Protein AF-A0A8X6TQ72-F1 (afdb_monomer)

Organism: Nephila pilipes (NCBI:txid299642)

Solvent-accessible surface area (backbone atoms only — not comparable to full-atom values): 2936 Å² total; per-residue (Å²): 115,70,72,57,57,56,50,53,52,54,31,57,57,38,49,69,45,91,49,67,67,53,21,49,50,24,51,52,52,47,54,56,55,69,70,39,90,80,72,69,81,58,73,80,73,72,75,116

Mean predicted aligned error: 6.56 Å

Sequence (48 aa):
MASVSYHIANLLEKMTSSDKDFRFMATNDLMVELQKDSIKLDDDSERK

Radius of gyration: 12.57 Å; Cα contacts (8 Å, |Δi|>4): 22; chains: 1; bounding box: 26×25×29 Å

pLDDT: mean 83.45, std 14.88, range [51.88, 97.88]

Foldseek 3Di:
DVVLVVVLVVLVVQCPDPDPVSVVVSVVVNVVSVPPPPDDDDPVVVPD

Structure (mmCIF, N/CA/C/O backbone):
data_AF-A0A8X6TQ72-F1
#
_entry.id   AF-A0A8X6TQ72-F1
#
loop_
_atom_site.group_PDB
_atom_site.id
_atom_site.type_symbol
_atom_site.label_atom_id
_atom_site.label_alt_id
_atom_site.label_comp_id
_atom_site.label_asym_id
_atom_site.label_entity_id
_atom_site.label_seq_id
_atom_site.pdbx_PDB_ins_code
_atom_site.Cartn_x
_atom_site.Cartn_y
_atom_site.Cartn_z
_atom_site.occupancy
_atom_site.B_iso_or_equiv
_atom_site.auth_seq_id
_atom_site.auth_comp_id
_atom_site.auth_asym_id
_atom_site.auth_atom_id
_atom_site.pdbx_PDB_model_num
ATOM 1 N N . MET A 1 1 ? -16.702 1.555 5.347 1.00 52.78 1 MET A N 1
ATOM 2 C CA . MET A 1 1 ? -15.491 0.722 5.525 1.00 52.78 1 MET A CA 1
ATOM 3 C C . MET A 1 1 ? -14.999 0.108 4.214 1.00 52.78 1 MET A C 1
ATOM 5 O O . MET A 1 1 ? -13.809 0.197 3.973 1.00 52.78 1 MET A O 1
ATOM 9 N N . ALA A 1 2 ? -15.868 -0.373 3.310 1.00 55.75 2 ALA A N 1
ATOM 10 C CA . ALA A 1 2 ? -15.442 -0.953 2.022 1.00 55.75 2 ALA A CA 1
ATOM 11 C C . ALA A 1 2 ? -14.520 -0.054 1.161 1.00 55.75 2 ALA A C 1
ATOM 13 O O . ALA A 1 2 ? -13.553 -0.539 0.590 1.00 55.75 2 ALA A O 1
ATOM 14 N N . SER A 1 3 ? -14.765 1.262 1.098 1.00 61.25 3 SER A N 1
ATOM 15 C CA . SER A 1 3 ? -13.978 2.180 0.250 1.00 61.25 3 SER A CA 1
ATOM 16 C C . SER A 1 3 ? -12.496 2.294 0.635 1.00 61.25 3 SER A C 1
ATOM 18 O O . SER A 1 3 ? -11.669 2.505 -0.247 1.00 61.25 3 SER A O 1
ATOM 20 N N . VAL A 1 4 ? -12.153 2.176 1.923 1.00 64.56 4 VAL A N 1
ATOM 21 C CA . VAL A 1 4 ? -10.756 2.275 2.396 1.00 64.56 4 VAL A CA 1
ATOM 22 C C . VAL A 1 4 ? -10.018 0.968 2.113 1.00 64.56 4 VAL A C 1
ATOM 24 O O . VAL A 1 4 ? -8.878 0.986 1.656 1.00 64.56 4 VAL A O 1
ATOM 27 N N . SER A 1 5 ? -10.702 -0.168 2.277 1.00 67.25 5 SER A N 1
ATOM 28 C CA . SER A 1 5 ? -10.168 -1.494 1.951 1.00 67.25 5 SER A CA 1
ATOM 29 C C . SER A 1 5 ? -9.737 -1.594 0.482 1.00 67.25 5 SER A C 1
ATOM 31 O O . SER A 1 5 ? -8.649 -2.090 0.198 1.00 67.25 5 SER A O 1
ATOM 33 N N . TYR A 1 6 ? -10.532 -1.050 -0.449 1.00 80.12 6 TYR A N 1
ATOM 34 C CA . TYR A 1 6 ? -10.162 -0.998 -1.871 1.00 80.12 6 TYR A CA 1
ATOM 35 C C . TYR A 1 6 ? -8.987 -0.054 -2.158 1.00 80.12 6 TYR A C 1
ATOM 37 O O . TYR A 1 6 ? -8.199 -0.310 -3.068 1.00 80.12 6 TYR A O 1
ATOM 45 N N . HIS A 1 7 ? -8.845 1.030 -1.390 1.00 85.44 7 HIS A N 1
ATOM 46 C CA . HIS A 1 7 ? -7.734 1.962 -1.561 1.00 85.44 7 HIS A CA 1
ATOM 47 C C . HIS A 1 7 ? -6.396 1.327 -1.162 1.00 85.44 7 HIS A C 1
ATOM 49 O O . HIS A 1 7 ? -5.448 1.363 -1.946 1.00 85.44 7 HIS A O 1
ATOM 55 N N . ILE A 1 8 ? -6.341 0.674 0.003 1.00 89.00 8 ILE A N 1
ATOM 56 C CA . ILE A 1 8 ? -5.134 -0.015 0.481 1.00 89.00 8 ILE A CA 1
ATOM 57 C C . ILE A 1 8 ? -4.761 -1.176 -0.448 1.00 89.00 8 ILE A C 1
ATOM 59 O O . ILE A 1 8 ? -3.592 -1.313 -0.798 1.00 89.00 8 ILE A O 1
ATOM 63 N N . ALA A 1 9 ? -5.736 -1.963 -0.917 1.00 90.38 9 ALA A N 1
ATOM 64 C CA . ALA A 1 9 ? -5.485 -3.040 -1.879 1.00 90.38 9 ALA A CA 1
ATOM 65 C C . ALA A 1 9 ? -4.793 -2.529 -3.160 1.00 90.38 9 ALA A C 1
ATOM 67 O O . ALA A 1 9 ? -3.795 -3.097 -3.598 1.00 90.38 9 ALA A O 1
ATOM 68 N N . ASN A 1 10 ? -5.252 -1.398 -3.704 1.00 92.69 10 ASN A N 1
ATOM 69 C CA . ASN A 1 10 ? -4.644 -0.773 -4.881 1.00 92.69 10 ASN A CA 1
ATOM 70 C C . ASN A 1 10 ? -3.209 -0.274 -4.616 1.00 92.69 10 ASN A C 1
ATOM 72 O O . ASN A 1 10 ? -2.340 -0.367 -5.483 1.00 92.69 10 ASN A O 1
ATOM 76 N N . LEU A 1 11 ? -2.931 0.257 -3.419 1.00 95.19 11 LEU A N 1
ATOM 77 C CA . LEU A 1 11 ? -1.568 0.644 -3.038 1.00 95.19 11 LEU A CA 1
ATOM 78 C C . LEU A 1 11 ? -0.644 -0.579 -2.965 1.00 95.19 11 LEU A C 1
ATOM 80 O O . LEU A 1 11 ? 0.461 -0.538 -3.507 1.00 95.19 11 LEU A O 1
ATOM 84 N N . LEU A 1 12 ? -1.117 -1.684 -2.381 1.00 94.88 12 LEU A N 1
ATOM 85 C CA . LEU A 1 12 ? -0.360 -2.936 -2.284 1.00 94.88 12 LEU A CA 1
ATOM 86 C C . LEU A 1 12 ? -0.015 -3.517 -3.663 1.00 94.88 12 LEU A C 1
ATOM 88 O O . LEU A 1 12 ? 1.121 -3.937 -3.878 1.00 94.88 12 LEU A O 1
ATOM 92 N N . GLU A 1 13 ? -0.941 -3.480 -4.623 1.00 95.50 13 GLU A N 1
ATOM 93 C CA . GLU A 1 13 ? -0.661 -3.899 -6.004 1.00 95.50 13 GLU A CA 1
ATOM 94 C C . GLU A 1 13 ? 0.453 -3.048 -6.631 1.00 95.50 13 GLU A C 1
ATOM 96 O O . GLU A 1 13 ? 1.422 -3.577 -7.185 1.00 95.50 13 GLU A O 1
ATOM 101 N N . LYS A 1 14 ? 0.382 -1.720 -6.476 1.00 96.69 14 LYS A N 1
ATOM 102 C CA . LYS A 1 14 ? 1.378 -0.783 -7.023 1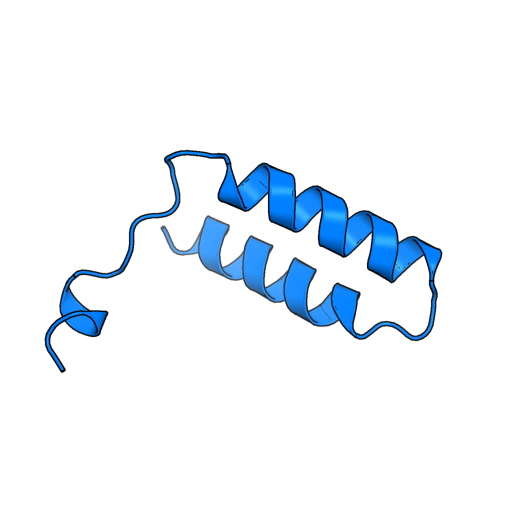.00 96.69 14 LYS A CA 1
ATOM 103 C C . LYS A 1 14 ? 2.764 -0.927 -6.393 1.00 96.69 14 LYS A C 1
ATOM 105 O O . LYS A 1 14 ? 3.759 -0.659 -7.068 1.00 96.69 14 LYS A O 1
ATOM 110 N N . MET A 1 15 ? 2.862 -1.400 -5.150 1.00 96.31 15 MET A N 1
ATOM 111 C CA . MET A 1 15 ? 4.149 -1.697 -4.505 1.00 96.31 15 MET A CA 1
ATOM 112 C C . MET A 1 15 ? 4.910 -2.852 -5.174 1.00 96.31 15 MET A C 1
ATOM 114 O O . MET A 1 15 ? 6.120 -2.968 -4.987 1.00 96.31 15 MET A O 1
ATOM 118 N N . THR A 1 16 ? 4.240 -3.667 -5.994 1.00 95.81 16 THR A N 1
ATOM 119 C CA . THR A 1 16 ? 4.873 -4.741 -6.783 1.00 95.81 16 THR A CA 1
ATOM 120 C C . THR A 1 16 ? 5.312 -4.297 -8.182 1.00 95.81 16 THR A C 1
ATOM 122 O O . THR A 1 16 ? 5.922 -5.077 -8.912 1.00 95.81 16 THR A O 1
ATOM 125 N N . SER A 1 17 ? 5.044 -3.039 -8.558 1.00 97.38 17 SER A N 1
ATOM 126 C CA . SER A 1 17 ? 5.432 -2.483 -9.857 1.00 97.38 17 SER A CA 1
ATOM 127 C C . SER A 1 17 ? 6.937 -2.615 -10.104 1.00 97.38 17 SER A C 1
ATOM 129 O O . SER A 1 17 ? 7.746 -2.442 -9.193 1.00 97.38 17 SER A O 1
ATOM 131 N N . SER A 1 18 ? 7.348 -2.856 -11.350 1.00 96.75 18 SER A N 1
ATOM 132 C CA . SER A 1 18 ? 8.763 -2.837 -11.749 1.00 96.75 18 SER A CA 1
ATOM 133 C C . SER A 1 18 ? 9.379 -1.436 -11.681 1.00 96.75 18 SER A C 1
ATOM 135 O O . SER A 1 18 ? 10.593 -1.298 -11.512 1.00 96.75 18 SER A O 1
ATOM 137 N N . ASP A 1 19 ? 8.551 -0.395 -11.748 1.00 97.88 19 ASP A N 1
ATOM 138 C CA . ASP A 1 19 ? 8.977 0.999 -11.683 1.00 97.88 19 ASP A CA 1
ATOM 139 C C . ASP A 1 19 ? 9.233 1.440 -10.231 1.00 97.88 19 ASP A C 1
ATOM 141 O O . ASP A 1 19 ? 8.365 1.355 -9.358 1.00 97.88 19 ASP A O 1
ATOM 145 N N . LYS A 1 20 ? 10.456 1.913 -9.974 1.00 96.94 20 LYS A N 1
ATOM 146 C CA . LYS A 1 20 ? 10.917 2.328 -8.644 1.00 96.94 20 LYS A CA 1
ATOM 147 C C . LYS A 1 20 ? 10.116 3.504 -8.090 1.00 96.94 20 LYS A C 1
ATOM 149 O O . LYS A 1 20 ? 9.837 3.519 -6.892 1.00 96.94 20 LYS A O 1
ATOM 154 N N . ASP A 1 21 ? 9.763 4.467 -8.929 1.00 96.81 21 ASP A N 1
ATOM 155 C CA . ASP A 1 21 ? 9.105 5.692 -8.489 1.00 96.81 21 ASP A CA 1
ATOM 156 C C . ASP A 1 21 ? 7.641 5.399 -8.147 1.00 96.81 21 ASP A C 1
ATOM 158 O O . ASP A 1 21 ? 7.144 5.862 -7.119 1.00 96.81 21 ASP A O 1
ATOM 162 N N . PHE A 1 22 ? 6.986 4.510 -8.905 1.00 94.69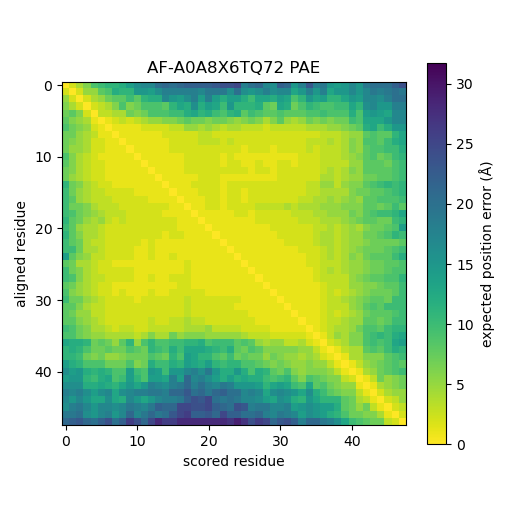 22 PHE A N 1
ATOM 163 C CA . PHE A 1 22 ? 5.665 3.991 -8.535 1.00 94.69 22 PHE A CA 1
ATOM 164 C C . PHE A 1 22 ? 5.679 3.232 -7.208 1.00 94.69 22 PHE A C 1
ATOM 166 O O . PHE A 1 22 ? 4.802 3.465 -6.375 1.00 94.69 22 PHE A O 1
ATOM 173 N N . ARG A 1 23 ? 6.673 2.363 -6.976 1.00 97.31 23 ARG A N 1
ATOM 174 C C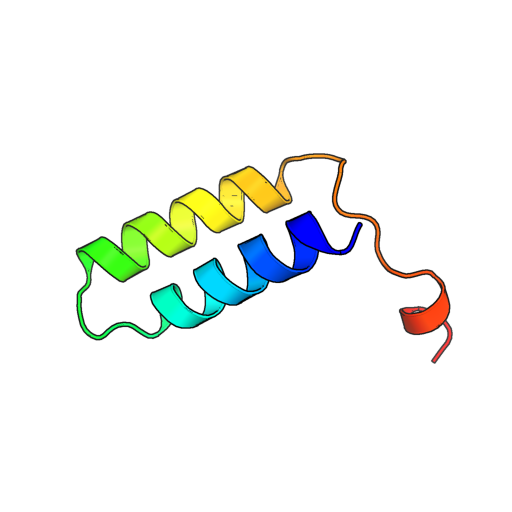A . ARG A 1 23 ? 6.794 1.660 -5.688 1.00 97.31 23 ARG A CA 1
ATOM 175 C C . ARG A 1 23 ? 7.013 2.629 -4.532 1.00 97.31 23 ARG A C 1
ATOM 177 O O . ARG A 1 23 ? 6.406 2.459 -3.477 1.00 97.31 23 ARG A O 1
ATOM 184 N N . PHE A 1 24 ? 7.868 3.634 -4.723 1.00 97.56 24 PHE A N 1
ATOM 185 C CA . PHE A 1 24 ? 8.150 4.636 -3.699 1.00 97.56 24 PHE A CA 1
ATOM 186 C C . PHE A 1 24 ? 6.896 5.445 -3.351 1.00 97.56 24 PHE A C 1
ATOM 188 O O . PHE A 1 24 ? 6.550 5.538 -2.174 1.00 97.56 24 PHE A O 1
ATOM 195 N N . MET A 1 25 ? 6.175 5.948 -4.360 1.00 97.56 25 MET A N 1
ATOM 196 C CA . MET A 1 25 ? 4.905 6.654 -4.156 1.00 97.56 25 MET A CA 1
ATOM 197 C C . MET A 1 25 ? 3.880 5.769 -3.437 1.00 97.56 25 MET A C 1
ATOM 199 O O . MET A 1 25 ? 3.338 6.177 -2.416 1.00 97.56 25 MET A O 1
ATOM 203 N N . ALA A 1 26 ? 3.684 4.528 -3.895 1.00 97.50 26 ALA A N 1
ATOM 204 C CA . ALA A 1 26 ? 2.722 3.609 -3.288 1.00 97.50 26 ALA A CA 1
ATOM 205 C C . ALA A 1 26 ? 3.059 3.268 -1.826 1.00 97.50 26 ALA A C 1
ATOM 207 O O . ALA A 1 26 ? 2.163 3.185 -0.990 1.00 97.50 26 ALA A O 1
ATOM 208 N N . THR A 1 27 ? 4.348 3.115 -1.504 1.00 96.62 27 THR A N 1
ATOM 209 C CA . THR A 1 27 ? 4.804 2.845 -0.130 1.00 96.62 27 THR A CA 1
ATOM 210 C C . THR A 1 27 ? 4.595 4.061 0.773 1.00 96.62 27 THR A C 1
ATOM 212 O O . THR A 1 27 ? 4.158 3.914 1.914 1.00 96.62 27 THR A O 1
ATOM 215 N N . ASN A 1 28 ? 4.883 5.265 0.268 1.00 97.38 28 ASN A N 1
ATOM 216 C CA . ASN A 1 28 ? 4.675 6.506 1.008 1.00 97.38 28 ASN A CA 1
ATOM 217 C C . ASN A 1 28 ? 3.186 6.745 1.299 1.00 97.38 28 ASN A C 1
ATOM 219 O O . ASN A 1 28 ? 2.818 7.004 2.443 1.00 97.38 28 ASN A O 1
ATOM 223 N N . ASP A 1 29 ? 2.331 6.594 0.287 1.00 95.25 29 ASP A N 1
ATOM 224 C CA . ASP A 1 29 ? 0.883 6.766 0.432 1.00 95.25 29 ASP A CA 1
ATOM 225 C C . ASP A 1 29 ? 0.289 5.725 1.391 1.00 95.25 29 ASP A C 1
ATOM 227 O O . ASP A 1 29 ? -0.552 6.064 2.224 1.00 95.25 29 ASP A O 1
ATOM 231 N N . LEU A 1 30 ? 0.773 4.4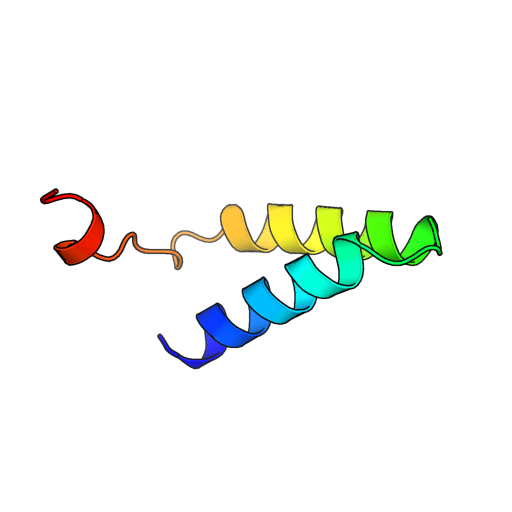75 1.345 1.00 94.12 30 LEU A N 1
ATOM 232 C CA . LEU A 1 30 ? 0.358 3.434 2.286 1.00 94.12 30 LEU A CA 1
ATOM 233 C C . LEU A 1 30 ? 0.717 3.807 3.727 1.00 94.12 30 LEU A C 1
ATOM 235 O O . LEU A 1 30 ? -0.115 3.661 4.618 1.00 94.12 30 LEU A O 1
ATOM 239 N N . MET A 1 31 ? 1.930 4.311 3.964 1.00 93.12 31 MET A N 1
ATOM 240 C CA . MET A 1 31 ? 2.355 4.745 5.296 1.00 93.12 31 MET A CA 1
ATOM 241 C C . MET A 1 31 ? 1.465 5.874 5.830 1.00 93.12 31 MET A C 1
ATOM 243 O O . MET A 1 31 ? 1.066 5.834 6.992 1.00 93.12 31 MET A O 1
ATOM 247 N N . VAL A 1 32 ? 1.111 6.841 4.981 1.00 92.75 32 VAL A N 1
ATOM 248 C CA . VAL A 1 32 ? 0.191 7.927 5.346 1.00 92.75 32 VAL A CA 1
ATOM 249 C C . VAL A 1 32 ? -1.207 7.389 5.659 1.00 92.75 32 VAL A C 1
ATOM 251 O O . VAL A 1 32 ? -1.819 7.829 6.629 1.00 92.75 32 VAL A O 1
ATOM 254 N N . GLU A 1 33 ? -1.722 6.435 4.881 1.00 89.00 33 GLU A N 1
ATOM 255 C CA . GLU A 1 33 ? -3.042 5.840 5.128 1.00 89.00 33 GLU A CA 1
ATOM 256 C C . GLU A 1 33 ? -3.074 5.042 6.438 1.00 89.00 33 GLU A C 1
ATOM 258 O O . GLU A 1 33 ? -4.039 5.143 7.191 1.00 89.00 33 GLU A O 1
ATOM 263 N N . LEU A 1 34 ? -1.998 4.313 6.747 1.00 87.25 34 LEU A N 1
ATOM 264 C CA . LEU A 1 34 ? -1.845 3.564 7.999 1.00 87.25 34 LEU A CA 1
ATOM 265 C C . LEU A 1 34 ? -1.748 4.465 9.237 1.00 87.25 34 LEU A C 1
ATOM 267 O O . LEU A 1 34 ? -2.121 4.045 10.328 1.00 87.25 34 LEU A O 1
ATOM 271 N N . GLN A 1 35 ? -1.263 5.697 9.081 1.00 88.31 35 GLN A N 1
ATOM 272 C CA . GLN A 1 35 ? -1.232 6.690 10.158 1.00 88.31 35 GLN A CA 1
ATOM 273 C C . GLN A 1 35 ? -2.602 7.320 10.435 1.00 88.31 35 GLN A C 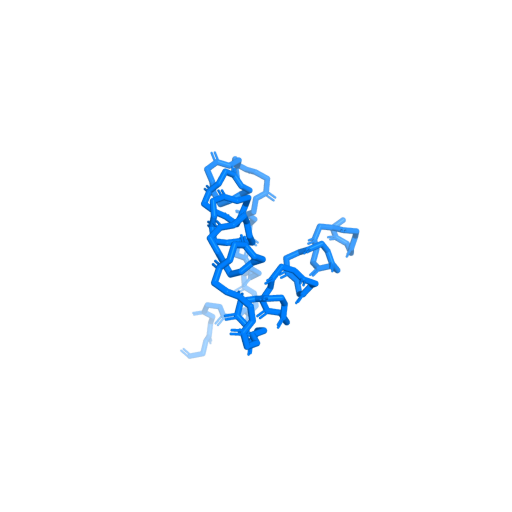1
ATOM 275 O O . GLN A 1 35 ? -2.764 8.012 11.442 1.00 88.31 35 GLN A O 1
ATOM 280 N N . LYS A 1 36 ? -3.595 7.111 9.565 1.00 86.88 36 LYS A N 1
ATOM 281 C CA . LYS A 1 36 ? -4.964 7.544 9.837 1.00 86.88 36 LYS A CA 1
ATOM 282 C C . LYS A 1 36 ? -5.607 6.544 10.799 1.00 86.88 36 LYS A C 1
ATOM 284 O O . LYS A 1 36 ? -5.748 5.369 10.474 1.00 86.88 36 LYS A O 1
ATOM 289 N N . ASP A 1 37 ? -6.129 7.035 11.923 1.00 77.12 37 ASP A N 1
ATOM 290 C CA . ASP A 1 37 ? -6.907 6.271 12.928 1.00 77.12 37 ASP A CA 1
ATOM 291 C C . ASP A 1 37 ? -8.216 5.640 12.382 1.00 77.12 37 ASP A C 1
ATOM 293 O O . ASP A 1 37 ? -9.057 5.119 13.116 1.00 77.12 37 ASP A O 1
ATOM 297 N N . SER A 1 38 ? -8.438 5.710 11.069 1.00 74.19 38 SER A N 1
ATOM 298 C CA . SER A 1 38 ? -9.580 5.136 10.366 1.00 74.19 38 SER A CA 1
ATOM 299 C C . SER A 1 38 ? -9.448 3.641 10.090 1.00 74.19 38 SER A C 1
ATOM 301 O O . SER A 1 38 ? -10.458 3.003 9.773 1.00 74.19 38 SER A O 1
ATOM 303 N N . ILE A 1 39 ? -8.241 3.078 10.176 1.00 77.12 39 ILE A N 1
ATOM 304 C CA . ILE A 1 39 ? -8.037 1.640 10.006 1.00 77.12 39 ILE A CA 1
ATOM 305 C C . ILE A 1 39 ? -8.331 0.960 11.333 1.00 77.12 39 ILE A C 1
ATOM 307 O O . ILE A 1 39 ? -7.566 1.044 12.286 1.00 77.12 39 ILE A O 1
ATOM 311 N N . LYS A 1 40 ? -9.469 0.276 11.377 1.00 71.56 40 LYS A N 1
ATOM 312 C CA . LYS A 1 40 ? -9.826 -0.599 12.485 1.00 71.56 40 LYS A CA 1
ATOM 313 C C . LYS A 1 40 ? -9.538 -2.026 12.064 1.00 71.56 40 LYS A C 1
ATOM 315 O O . LYS A 1 40 ? -9.913 -2.420 10.957 1.00 71.56 40 LYS A O 1
ATOM 320 N N . LEU A 1 41 ? -8.860 -2.762 12.934 1.00 66.38 41 LEU A N 1
ATOM 321 C CA . LEU A 1 41 ? -8.778 -4.207 12.810 1.00 66.38 41 LEU A CA 1
ATOM 322 C C . LEU A 1 41 ? -10.201 -4.754 12.926 1.00 66.38 41 LEU A C 1
ATOM 324 O O . LEU A 1 41 ? -11.013 -4.250 13.702 1.00 66.38 41 LEU A O 1
ATOM 328 N N . ASP A 1 42 ? -10.528 -5.701 12.059 1.00 69.50 42 ASP A N 1
ATOM 329 C CA . A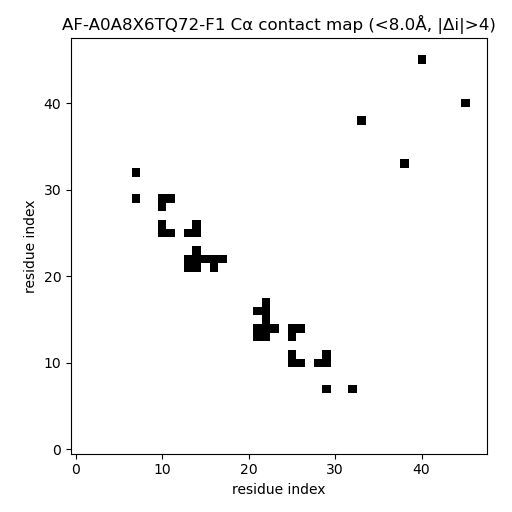SP A 1 42 ? -11.795 -6.407 12.143 1.00 69.50 42 ASP A CA 1
ATOM 330 C C . ASP A 1 42 ? -11.729 -7.323 13.370 1.00 69.5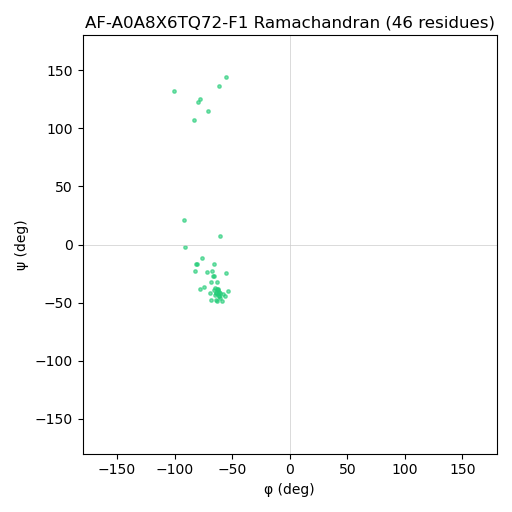0 42 ASP A C 1
ATOM 332 O O . ASP 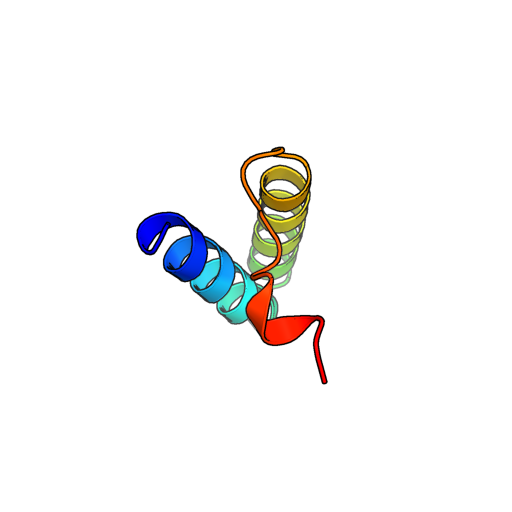A 1 42 ? -10.898 -8.233 13.398 1.00 69.50 42 ASP A O 1
ATOM 336 N N . ASP A 1 43 ? -12.561 -7.065 14.385 1.00 66.25 43 ASP A N 1
ATOM 337 C CA . ASP A 1 43 ? -12.575 -7.808 15.657 1.00 66.25 43 ASP A CA 1
ATOM 338 C C . ASP A 1 43 ? -12.762 -9.328 15.433 1.00 66.25 43 ASP A C 1
ATOM 340 O O . ASP A 1 43 ? -12.321 -10.150 16.242 1.00 66.25 43 ASP A O 1
ATOM 344 N N . ASP A 1 44 ? -13.369 -9.718 14.305 1.00 63.09 44 ASP A N 1
ATOM 345 C CA . ASP A 1 44 ? -13.545 -11.115 13.894 1.00 63.09 44 ASP A CA 1
ATOM 346 C C . ASP A 1 44 ? -12.231 -11.790 13.449 1.00 63.09 44 ASP A C 1
ATOM 348 O O . ASP A 1 44 ? -12.097 -13.014 13.533 1.00 63.09 44 ASP A O 1
ATOM 352 N N . SER A 1 45 ? -11.233 -11.016 13.012 1.00 61.62 45 SER A N 1
ATOM 353 C CA . SER A 1 45 ? -9.917 -11.530 12.606 1.00 61.62 45 SER A CA 1
ATOM 354 C C . SER A 1 45 ? -8.971 -11.764 13.792 1.00 61.62 45 SER A C 1
ATOM 356 O O . SER A 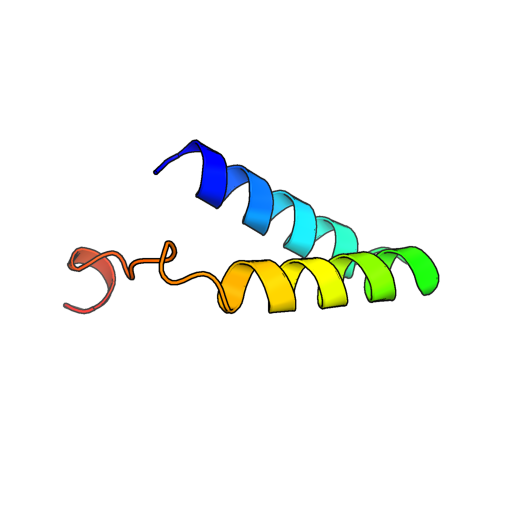1 45 ? -8.058 -12.581 13.675 1.00 61.62 45 SER A O 1
ATOM 358 N N . GLU A 1 46 ? -9.193 -11.102 14.934 1.00 62.72 46 GLU A N 1
ATOM 359 C CA . GLU A 1 46 ? -8.356 -11.237 16.141 1.00 62.72 46 GLU A CA 1
ATOM 360 C C . GLU A 1 46 ? -8.699 -12.467 17.001 1.00 62.72 46 GLU A C 1
ATOM 362 O O . GLU A 1 46 ? -7.898 -12.879 17.836 1.00 62.72 46 GLU A O 1
ATOM 367 N N . ARG A 1 47 ? -9.871 -13.087 16.810 1.00 59.41 47 ARG A N 1
ATOM 368 C CA . ARG A 1 47 ? -10.361 -14.204 17.647 1.00 59.41 47 ARG A CA 1
ATOM 369 C C . ARG A 1 47 ? -9.991 -15.611 17.151 1.00 59.41 47 ARG A C 1
ATOM 371 O O . ARG A 1 47 ? -10.666 -16.571 17.528 1.00 59.41 47 ARG A O 1
ATOM 378 N N . LYS A 1 48 ? -8.958 -15.753 16.318 1.00 51.88 48 LYS A N 1
ATOM 379 C CA . LYS A 1 48 ? -8.437 -17.072 15.916 1.00 51.88 48 LYS A CA 1
ATOM 380 C C . LYS A 1 48 ? -7.340 -17.584 16.837 1.00 51.88 48 LYS A C 1
ATOM 382 O O . LYS A 1 48 ? -6.416 -16.804 17.141 1.00 51.88 48 LYS A O 1
#

Secondary structure (DSSP, 8-state):
-HHHHHHHHHHHHHTT-S-HHHHHHHHHHHHHHHTSTT----HHHHT-

Nearest PDB structures (foldseek):
  5x22-assembly2_N  TM=9.523E-01  e=1.735E+00  Thermus thermophilus HB8

InterPro domains:
  IPR011989 Armadillo-like helical [G3DSA:1.25.10.10] (1-48)
  IPR039852 Cullin-associated NEDD8-dissociated protein 1/2 [PTHR12696] (5-48)